Protein AF-A0AAW2TYY1-F1 (afdb_monomer_lite)

pLDDT: mean 79.95, std 11.76, range [42.38, 95.5]

Structure (mmCIF, N/CA/C/O backbone):
data_AF-A0AAW2TYY1-F1
#
_entry.id   AF-A0AAW2TYY1-F1
#
loop_
_atom_site.group_PDB
_atom_site.id
_atom_site.type_symbol
_atom_site.label_atom_id
_atom_site.label_alt_id
_atom_site.label_comp_id
_atom_site.label_asym_id
_atom_site.label_entity_id
_atom_site.label_seq_id
_atom_site.pdbx_PDB_ins_code
_atom_site.Cartn_x
_atom_site.Cartn_y
_atom_site.Cartn_z
_atom_site.occupancy
_atom_site.B_iso_or_equiv
_atom_site.auth_seq_id
_atom_site.auth_comp_id
_atom_site.auth_asym_id
_atom_site.auth_atom_id
_atom_site.pdbx_PDB_model_num
ATOM 1 N N . MET A 1 1 ? -15.694 -9.237 4.716 1.00 62.25 1 MET A N 1
ATOM 2 C CA . MET A 1 1 ? -15.342 -8.246 3.670 1.00 62.25 1 MET A CA 1
ATOM 3 C C . MET A 1 1 ? -13.996 -7.633 4.030 1.00 62.25 1 MET A C 1
ATOM 5 O O . MET A 1 1 ? -13.639 -7.730 5.195 1.00 62.25 1 MET A O 1
ATOM 9 N N . LEU A 1 2 ? -13.258 -7.047 3.079 1.00 71.56 2 LEU A N 1
ATOM 10 C CA . LEU A 1 2 ? -11.945 -6.428 3.347 1.00 71.56 2 LEU A CA 1
ATOM 11 C C . LEU A 1 2 ? -12.037 -5.263 4.352 1.00 71.56 2 LEU A C 1
ATOM 13 O O . LEU A 1 2 ? -11.217 -5.184 5.257 1.00 71.56 2 LEU A O 1
ATOM 17 N N . TRP A 1 3 ? -13.087 -4.438 4.233 1.00 74.19 3 TRP A N 1
ATOM 18 C CA . TRP A 1 3 ? -13.227 -3.159 4.956 1.00 74.19 3 TRP A CA 1
ATOM 19 C C . TRP A 1 3 ? -14.593 -2.948 5.623 1.00 74.19 3 TRP A C 1
ATOM 21 O O . TRP A 1 3 ? -14.881 -1.856 6.109 1.00 74.19 3 TRP A O 1
ATOM 31 N N . GLY A 1 4 ? -15.464 -3.966 5.594 1.00 59.50 4 GLY A N 1
ATOM 32 C CA . GLY A 1 4 ? -16.901 -3.852 5.905 1.00 59.50 4 GLY A CA 1
ATOM 33 C C . GLY A 1 4 ? -17.224 -3.416 7.338 1.00 59.50 4 GLY A C 1
ATOM 34 O O . GLY A 1 4 ? -18.383 -3.219 7.686 1.00 59.50 4 GLY A O 1
ATOM 35 N N . GLY A 1 5 ? -16.207 -3.270 8.184 1.00 65.12 5 GLY A N 1
ATOM 36 C CA . GLY A 1 5 ? -16.259 -2.642 9.487 1.00 65.12 5 GLY A CA 1
ATOM 37 C C . GLY A 1 5 ? -16.261 -1.111 9.463 1.00 65.12 5 GLY A C 1
ATOM 38 O O . GLY A 1 5 ? -17.001 -0.467 10.200 1.00 65.12 5 GLY A O 1
ATOM 39 N N . ILE A 1 6 ? -15.398 -0.551 8.630 1.00 67.62 6 ILE A N 1
ATOM 40 C CA . ILE A 1 6 ? -14.841 0.794 8.806 1.00 67.62 6 ILE A CA 1
ATOM 41 C C . ILE A 1 6 ? -15.421 1.772 7.791 1.00 67.62 6 ILE A C 1
ATOM 43 O O . ILE A 1 6 ? -15.578 2.960 8.073 1.00 67.62 6 ILE A O 1
ATOM 47 N N . VAL A 1 7 ? -15.745 1.260 6.606 1.00 70.38 7 VAL A N 1
ATOM 48 C CA . VAL A 1 7 ? -16.311 2.035 5.512 1.00 70.38 7 VAL A CA 1
ATOM 49 C C . VAL A 1 7 ? -17.547 1.289 5.020 1.00 70.38 7 VAL A C 1
ATOM 51 O O . VAL A 1 7 ? -17.445 0.235 4.395 1.00 70.38 7 VAL A O 1
ATOM 54 N N . GLU A 1 8 ? -18.725 1.798 5.371 1.00 73.25 8 GLU A N 1
ATOM 55 C CA . GLU A 1 8 ? -20.017 1.222 4.985 1.00 73.25 8 GLU A CA 1
ATOM 56 C C . GLU A 1 8 ? -20.688 2.046 3.878 1.00 73.25 8 GLU A C 1
ATOM 58 O O . GLU A 1 8 ? -20.330 3.198 3.625 1.00 73.25 8 GLU A O 1
ATOM 63 N N . GLY A 1 9 ? -21.675 1.444 3.212 1.00 77.06 9 GLY A N 1
ATOM 64 C CA . GLY A 1 9 ? -22.471 2.104 2.179 1.00 77.06 9 GLY A CA 1
ATOM 65 C C . GLY A 1 9 ? -21.695 2.408 0.894 1.00 77.06 9 GLY A C 1
ATOM 66 O O . GLY A 1 9 ? -20.735 1.722 0.539 1.00 77.06 9 GLY A O 1
ATOM 67 N N . GLU A 1 10 ? -22.140 3.439 0.177 1.00 78.38 10 GLU A N 1
ATOM 68 C CA . GLU A 1 10 ? -21.573 3.855 -1.116 1.00 78.38 10 GLU A CA 1
ATOM 69 C C . GLU A 1 10 ? -20.088 4.221 -1.019 1.00 78.38 10 GLU A C 1
ATOM 71 O O . GLU A 1 10 ? -19.308 3.931 -1.923 1.00 78.38 10 GLU A O 1
ATOM 76 N N . GLU A 1 11 ? -19.674 4.774 0.117 1.00 80.50 11 GLU A N 1
ATOM 77 C CA . GLU A 1 11 ? -18.290 5.158 0.369 1.00 80.50 11 GLU A CA 1
ATOM 78 C C . GLU A 1 11 ? -17.367 3.937 0.495 1.00 80.50 11 GLU A C 1
ATOM 80 O O . GLU A 1 11 ? -16.251 3.945 -0.021 1.00 80.50 11 GLU A O 1
ATOM 85 N N . GLY A 1 12 ? -17.839 2.852 1.121 1.00 81.31 12 GLY A N 1
ATOM 86 C CA . GLY A 1 12 ? -17.078 1.601 1.215 1.00 81.31 12 GLY A CA 1
ATOM 87 C C . GLY A 1 12 ? -16.897 0.937 -0.142 1.00 81.31 12 GLY A C 1
ATOM 88 O O . GLY A 1 12 ? -15.836 0.384 -0.436 1.00 81.31 12 GLY A O 1
ATOM 89 N N . ARG A 1 13 ? -17.918 1.049 -0.999 1.00 83.31 13 ARG A N 1
ATOM 90 C CA . ARG A 1 13 ? -17.846 0.599 -2.388 1.00 83.31 13 ARG A CA 1
ATOM 91 C C . ARG A 1 13 ? -16.848 1.432 -3.191 1.00 83.31 13 ARG A C 1
ATOM 93 O O . ARG A 1 13 ? -16.000 0.846 -3.849 1.00 83.31 13 ARG A O 1
ATOM 100 N N . ARG A 1 14 ? -16.888 2.762 -3.063 1.00 87.19 14 ARG A N 1
ATOM 101 C CA . ARG A 1 14 ? -15.959 3.683 -3.735 1.00 87.19 14 ARG A CA 1
ATOM 102 C C . ARG A 1 14 ? -14.500 3.391 -3.384 1.00 87.19 14 ARG A C 1
ATOM 104 O O . ARG A 1 14 ? -13.689 3.235 -4.287 1.00 87.19 14 ARG A O 1
ATOM 111 N N . VAL A 1 15 ? -14.188 3.242 -2.094 1.00 88.25 15 VAL A N 1
ATOM 112 C CA . VAL A 1 15 ? -12.835 2.881 -1.626 1.00 88.25 15 VAL A CA 1
ATOM 113 C C . VAL A 1 15 ? -12.412 1.505 -2.151 1.00 88.25 15 VAL A C 1
ATOM 115 O O . VAL A 1 15 ? -11.267 1.312 -2.551 1.00 88.25 15 VAL A O 1
ATOM 118 N N . GLY A 1 16 ? -13.333 0.536 -2.174 1.00 87.81 16 GLY A N 1
ATOM 119 C CA . GLY A 1 16 ? -13.067 -0.793 -2.725 1.00 87.81 16 GLY A CA 1
ATOM 120 C C . GLY A 1 16 ? -12.778 -0.780 -4.229 1.00 87.81 16 GLY A C 1
ATOM 121 O O . GLY A 1 16 ? -11.867 -1.477 -4.675 1.00 87.81 16 GLY A O 1
ATOM 122 N N . ASP A 1 17 ? -13.528 0.012 -4.995 1.00 90.38 17 ASP A N 1
ATOM 123 C CA . ASP A 1 17 ? -13.349 0.165 -6.440 1.00 90.38 17 ASP A CA 1
ATOM 124 C C . ASP A 1 17 ? -12.027 0.886 -6.761 1.00 90.38 17 ASP A C 1
ATOM 126 O O . ASP A 1 17 ? -11.276 0.416 -7.615 1.00 90.38 17 ASP A O 1
ATOM 130 N N . GLU A 1 18 ? -11.686 1.945 -6.017 1.00 91.88 18 GLU A N 1
ATOM 131 C CA . GLU A 1 18 ? -10.403 2.656 -6.137 1.00 91.88 18 GLU A CA 1
ATOM 132 C C . GLU A 1 18 ? -9.217 1.733 -5.824 1.00 91.88 18 GLU A C 1
ATOM 134 O O . GLU A 1 18 ? -8.280 1.618 -6.615 1.00 91.88 18 GLU A O 1
ATOM 139 N N . PHE A 1 19 ? -9.285 0.991 -4.714 1.00 92.06 19 PHE A N 1
ATOM 140 C CA . PHE A 1 19 ? -8.271 -0.002 -4.360 1.00 92.06 19 PHE A CA 1
ATOM 141 C C . PHE A 1 19 ? -8.096 -1.044 -5.466 1.00 92.06 19 PHE A C 1
ATOM 143 O O . PHE A 1 19 ? -6.975 -1.356 -5.871 1.00 92.06 19 PHE A O 1
ATOM 150 N N . ARG A 1 20 ? -9.209 -1.577 -5.983 1.00 92.25 20 ARG A N 1
ATOM 151 C CA . ARG A 1 20 ? -9.186 -2.576 -7.051 1.00 92.25 20 ARG A CA 1
ATOM 152 C C . ARG A 1 20 ? -8.533 -2.027 -8.317 1.00 92.25 20 ARG A C 1
ATOM 154 O O . ARG A 1 20 ? -7.756 -2.747 -8.937 1.00 92.25 20 ARG A O 1
ATOM 161 N N . GLU A 1 21 ? -8.837 -0.791 -8.698 1.00 95.19 21 GLU A N 1
ATOM 162 C CA . GLU A 1 21 ? -8.241 -0.153 -9.872 1.00 95.19 21 GLU A CA 1
ATOM 163 C C . GLU A 1 21 ? -6.718 -0.039 -9.736 1.00 95.19 21 GLU A C 1
ATOM 165 O O . GLU A 1 21 ? -5.987 -0.419 -10.652 1.00 95.19 21 GLU A O 1
ATOM 170 N N . VAL A 1 22 ? -6.229 0.427 -8.584 1.00 95.31 22 VAL A N 1
ATOM 171 C CA . VAL A 1 22 ? -4.787 0.574 -8.347 1.00 95.31 22 VAL A CA 1
ATOM 172 C C . VAL A 1 22 ? -4.086 -0.787 -8.330 1.00 95.31 22 VAL A C 1
ATOM 174 O O . VAL A 1 22 ? -3.037 -0.937 -8.954 1.00 95.31 22 VAL A O 1
ATOM 177 N N . VAL A 1 23 ? -4.675 -1.803 -7.688 1.00 93.38 23 VAL A N 1
ATOM 178 C CA . VAL A 1 23 ? -4.108 -3.164 -7.664 1.00 93.38 23 VAL A CA 1
ATOM 179 C C . VAL A 1 23 ? -4.033 -3.771 -9.063 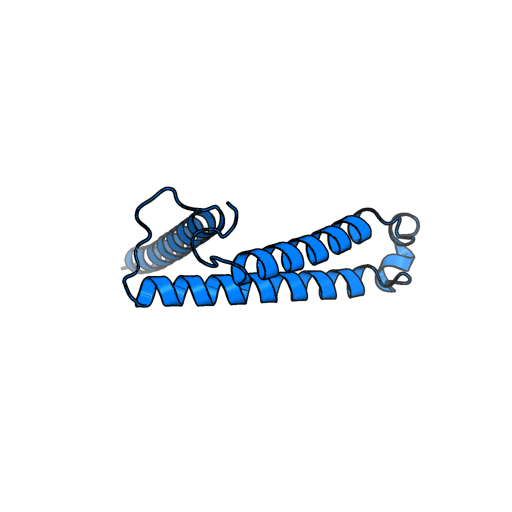1.00 93.38 23 VAL A C 1
ATOM 181 O O . VAL A 1 23 ? -3.025 -4.391 -9.387 1.00 93.38 23 VAL A O 1
ATOM 184 N N . ILE A 1 24 ? -5.054 -3.585 -9.907 1.00 95.19 24 ILE A N 1
ATOM 185 C CA . ILE A 1 24 ? -5.022 -4.073 -11.295 1.00 95.19 24 ILE A CA 1
ATOM 186 C C . ILE A 1 24 ? -3.851 -3.438 -12.051 1.00 95.19 24 ILE A C 1
ATOM 188 O O . ILE A 1 24 ? -3.050 -4.163 -12.634 1.00 95.19 24 ILE A O 1
ATOM 192 N N . LYS A 1 25 ? -3.688 -2.111 -11.966 1.00 93.50 25 LYS A N 1
ATOM 193 C CA . LYS A 1 25 ? -2.573 -1.410 -12.624 1.00 93.50 25 LYS A CA 1
ATOM 194 C C . LYS A 1 25 ? -1.208 -1.872 -12.115 1.00 93.50 25 LYS A C 1
ATOM 196 O O . LYS A 1 25 ? -0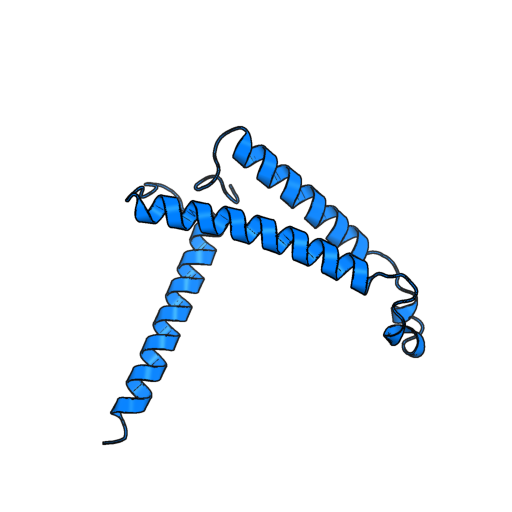.273 -1.997 -12.900 1.00 93.50 25 LYS A O 1
ATOM 201 N N . LEU A 1 26 ? -1.094 -2.157 -10.817 1.00 91.75 26 LEU A N 1
ATOM 202 C CA . LEU A 1 26 ? 0.130 -2.693 -10.226 1.00 91.75 26 LEU A CA 1
ATOM 203 C C . LEU A 1 26 ? 0.449 -4.095 -10.764 1.00 91.75 26 LEU A C 1
ATOM 205 O O . LEU A 1 26 ? 1.588 -4.365 -11.133 1.00 91.75 26 LEU A O 1
ATOM 209 N N . VAL A 1 27 ? -0.548 -4.982 -10.832 1.00 92.19 27 VAL A N 1
ATOM 210 C CA . VAL A 1 27 ? -0.384 -6.343 -11.368 1.00 92.19 27 VAL A CA 1
ATOM 211 C C . VAL A 1 27 ? -0.006 -6.308 -12.847 1.00 92.19 27 VAL A C 1
ATOM 213 O O . VAL A 1 27 ? 0.900 -7.037 -13.250 1.00 92.19 27 VAL A O 1
ATOM 216 N N . ASP A 1 28 ? -0.633 -5.434 -13.636 1.00 90.81 28 ASP A N 1
ATOM 217 C CA . ASP A 1 28 ? -0.283 -5.238 -15.046 1.00 90.81 28 ASP A CA 1
ATOM 218 C C . ASP A 1 28 ? 1.171 -4.779 -15.201 1.00 90.81 28 ASP A C 1
ATOM 220 O O . ASP A 1 28 ? 1.888 -5.253 -16.082 1.00 90.81 28 ASP A O 1
ATOM 224 N N . LEU A 1 29 ? 1.633 -3.892 -14.315 1.00 88.50 29 LEU A N 1
ATOM 225 C CA . LEU A 1 29 ? 3.002 -3.393 -14.321 1.00 88.50 29 LEU A CA 1
ATOM 226 C C . LEU A 1 29 ? 4.022 -4.469 -13.916 1.00 88.50 29 LEU A C 1
ATOM 228 O O . LEU A 1 29 ? 5.073 -4.568 -14.543 1.00 88.50 29 LEU A O 1
ATOM 232 N N . ILE A 1 30 ? 3.696 -5.305 -12.924 1.00 85.56 30 ILE A N 1
ATOM 233 C CA . ILE A 1 30 ? 4.518 -6.456 -12.509 1.00 85.56 30 ILE A CA 1
ATOM 234 C C . ILE A 1 30 ? 4.607 -7.500 -13.631 1.00 85.56 30 ILE A C 1
ATOM 236 O O . ILE A 1 30 ? 5.654 -8.110 -13.829 1.00 85.56 30 ILE A O 1
ATOM 240 N N . GLY A 1 31 ? 3.511 -7.725 -14.360 1.00 84.62 31 GLY A N 1
ATOM 241 C CA . GLY A 1 31 ? 3.452 -8.689 -15.460 1.00 84.62 31 GLY A CA 1
ATOM 242 C C . GLY A 1 31 ? 4.048 -8.185 -16.778 1.00 84.62 31 GLY A C 1
ATOM 243 O O . GLY A 1 31 ? 4.186 -8.965 -17.724 1.00 84.62 31 GLY A O 1
ATOM 244 N N . LYS A 1 32 ? 4.385 -6.894 -16.872 1.00 84.38 32 LYS A N 1
ATOM 245 C CA . LYS A 1 32 ? 4.913 -6.278 -18.089 1.00 84.38 32 LYS A CA 1
ATOM 246 C C . LYS A 1 32 ? 6.374 -6.700 -18.307 1.00 84.38 32 LYS A C 1
ATOM 248 O O . LYS A 1 32 ? 7.197 -6.499 -17.418 1.00 84.38 32 LYS A O 1
ATOM 253 N N . PRO A 1 33 ? 6.741 -7.220 -19.492 1.00 76.94 33 PRO A N 1
ATOM 254 C CA . PRO A 1 33 ? 8.129 -7.571 -19.781 1.00 76.94 33 PRO A CA 1
ATOM 255 C C . PRO A 1 33 ? 9.019 -6.319 -19.784 1.00 76.94 33 PRO A C 1
ATOM 257 O O . PRO A 1 33 ? 8.860 -5.436 -20.636 1.00 76.94 33 PRO A O 1
ATOM 260 N N . ASN A 1 34 ? 9.978 -6.246 -18.857 1.00 77.94 34 ASN A N 1
ATOM 261 C CA . ASN A 1 34 ? 10.890 -5.116 -18.737 1.00 77.94 34 ASN A CA 1
ATOM 262 C C . ASN A 1 34 ? 12.205 -5.399 -19.482 1.00 77.94 34 ASN A C 1
ATOM 264 O O . ASN A 1 34 ? 12.835 -6.437 -19.315 1.00 77.94 34 ASN A O 1
ATOM 268 N N . ILE A 1 35 ? 12.660 -4.453 -20.307 1.00 75.88 35 ILE A N 1
ATOM 269 C CA . ILE A 1 35 ? 13.945 -4.528 -21.027 1.00 75.88 35 ILE A CA 1
ATOM 270 C C . ILE A 1 35 ? 15.107 -4.708 -20.040 1.00 75.88 35 ILE A C 1
ATOM 272 O O . ILE A 1 35 ? 16.079 -5.389 -20.362 1.00 75.88 35 ILE A O 1
ATOM 276 N N . ALA A 1 36 ? 14.989 -4.139 -18.837 1.00 74.75 36 ALA A N 1
ATOM 277 C CA . ALA A 1 36 ? 15.961 -4.311 -17.765 1.00 74.75 36 ALA A CA 1
ATOM 278 C C . ALA A 1 36 ? 16.113 -5.774 -17.306 1.00 74.75 36 ALA A C 1
ATOM 280 O O . ALA A 1 36 ? 17.208 -6.151 -16.893 1.00 74.75 36 ALA A O 1
ATOM 281 N N . ASP A 1 37 ? 15.071 -6.604 -17.441 1.00 78.38 37 ASP A N 1
ATOM 282 C CA . ASP A 1 37 ? 15.113 -8.026 -17.068 1.00 78.38 37 ASP A CA 1
ATOM 283 C C . ASP A 1 37 ? 15.983 -8.842 -18.038 1.00 78.38 37 ASP A C 1
ATOM 285 O O . ASP A 1 37 ? 16.577 -9.850 -17.660 1.00 78.38 37 ASP A O 1
ATOM 289 N N . PHE A 1 38 ? 16.096 -8.387 -19.291 1.00 80.25 38 PHE A N 1
ATOM 290 C CA . PHE A 1 38 ? 16.911 -9.023 -20.333 1.00 80.25 38 PHE A CA 1
ATOM 291 C C . PHE A 1 38 ? 18.304 -8.397 -20.463 1.00 80.25 38 PHE A C 1
ATOM 293 O O . PHE A 1 38 ? 19.261 -9.078 -20.831 1.00 80.25 38 PHE A O 1
ATOM 300 N N . PHE A 1 39 ? 18.431 -7.104 -20.154 1.00 82.19 39 PHE A N 1
ATOM 301 C CA . PHE A 1 39 ? 19.676 -6.345 -20.250 1.00 82.19 39 PHE A CA 1
ATOM 302 C C . PHE A 1 39 ? 19.944 -5.591 -18.937 1.00 82.19 39 PHE A C 1
ATOM 304 O O . PHE A 1 39 ? 19.668 -4.390 -18.853 1.00 82.19 39 PHE A O 1
ATOM 311 N N . PRO A 1 40 ? 20.542 -6.250 -17.923 1.00 77.00 40 PRO A N 1
ATOM 312 C CA . PRO A 1 40 ? 20.708 -5.692 -16.574 1.00 77.00 40 PRO A CA 1
ATOM 313 C C . PRO A 1 40 ? 21.463 -4.358 -16.516 1.00 77.00 40 PRO A C 1
ATOM 315 O O . PRO A 1 40 ? 21.232 -3.545 -15.627 1.00 77.00 40 PRO A O 1
ATOM 318 N N . ILE A 1 41 ? 22.341 -4.090 -17.488 1.00 82.06 41 ILE A N 1
ATOM 319 C CA . ILE A 1 41 ? 23.085 -2.823 -17.596 1.00 82.06 41 ILE A CA 1
ATOM 320 C C . ILE A 1 41 ? 22.130 -1.627 -17.779 1.00 82.06 41 ILE A C 1
ATOM 322 O O . ILE A 1 41 ? 22.420 -0.523 -17.326 1.00 82.06 41 ILE A O 1
ATOM 326 N N . LEU A 1 42 ? 20.966 -1.844 -18.401 1.00 76.31 42 LEU A N 1
ATOM 327 C CA . LEU A 1 42 ? 19.954 -0.813 -18.637 1.00 76.31 42 LEU A CA 1
ATOM 328 C C . LEU A 1 42 ? 19.010 -0.608 -17.439 1.00 76.31 42 LEU A C 1
ATOM 330 O O . LEU A 1 42 ? 18.206 0.324 -17.461 1.00 76.31 42 LEU A O 1
ATOM 334 N N . ALA A 1 43 ? 19.119 -1.426 -16.384 1.00 73.75 43 ALA A N 1
ATOM 335 C CA . ALA A 1 43 ? 18.231 -1.377 -15.223 1.00 73.75 43 ALA A CA 1
ATOM 336 C C . ALA A 1 43 ? 18.327 -0.066 -14.431 1.00 73.75 43 ALA A C 1
ATOM 338 O O . ALA A 1 43 ? 17.328 0.368 -13.862 1.00 73.75 43 ALA A O 1
ATOM 339 N N . TRP A 1 44 ? 19.491 0.603 -14.422 1.00 73.62 44 TRP A N 1
ATOM 340 C CA . TRP A 1 44 ? 19.621 1.896 -13.733 1.00 73.62 44 TRP A CA 1
ATOM 341 C C . TRP A 1 44 ? 18.675 2.927 -14.336 1.00 73.62 44 TRP A C 1
ATOM 343 O O . TRP A 1 44 ? 18.122 3.751 -13.610 1.00 73.62 44 TRP A O 1
ATOM 353 N N . PHE A 1 45 ? 18.546 2.934 -15.667 1.00 76.50 45 PHE A N 1
ATOM 354 C CA . PHE A 1 45 ? 17.955 4.051 -16.406 1.00 76.50 45 PHE A CA 1
ATOM 355 C C . PHE A 1 45 ? 16.431 4.073 -16.341 1.00 76.50 45 PHE A C 1
ATOM 357 O O . PHE A 1 45 ? 15.851 5.082 -16.728 1.00 76.50 45 PHE A O 1
ATOM 364 N N . ASP A 1 46 ? 15.798 2.988 -15.874 1.00 78.81 46 ASP A N 1
ATOM 365 C CA . ASP A 1 46 ? 14.343 2.810 -15.890 1.00 78.81 46 ASP A CA 1
ATOM 366 C C . ASP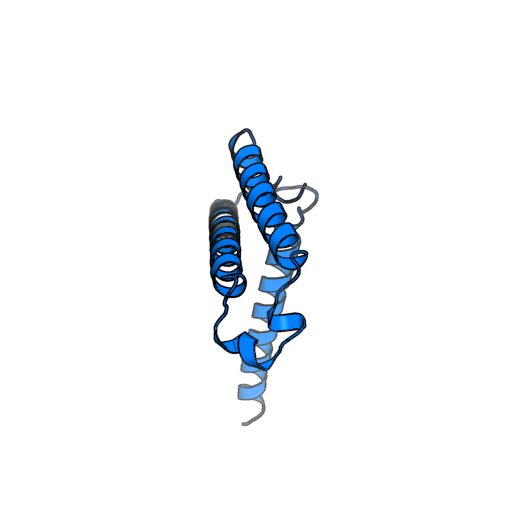 A 1 46 ? 13.741 3.236 -17.241 1.00 78.81 46 ASP A C 1
ATOM 368 O O . ASP A 1 46 ? 12.827 4.050 -17.319 1.00 78.81 46 ASP A O 1
ATOM 372 N N . ILE A 1 47 ? 14.306 2.724 -18.342 1.00 78.94 47 ILE A N 1
ATOM 373 C CA . ILE A 1 47 ? 13.989 3.183 -19.710 1.00 78.94 47 ILE A CA 1
ATOM 374 C C . ILE A 1 47 ? 12.493 3.043 -20.026 1.00 78.94 47 ILE A C 1
ATOM 376 O O . ILE A 1 47 ? 11.939 3.828 -20.791 1.00 78.94 47 ILE A O 1
ATOM 380 N N . GLN A 1 48 ? 11.830 2.049 -19.430 1.00 82.06 48 GLN A N 1
ATOM 381 C CA . GLN A 1 48 ? 10.393 1.831 -19.586 1.00 82.06 48 GLN A CA 1
ATOM 382 C C . GLN A 1 48 ? 9.530 2.586 -18.565 1.00 82.06 48 GLN A C 1
ATOM 384 O O . GLN A 1 48 ? 8.307 2.477 -18.630 1.00 82.06 48 GLN A O 1
ATOM 389 N N . GLY A 1 49 ? 10.143 3.307 -17.623 1.00 85.69 49 GLY A N 1
ATOM 390 C CA . GLY A 1 49 ? 9.453 4.021 -16.550 1.00 85.69 49 GLY A CA 1
ATOM 391 C C . GLY A 1 49 ? 8.739 3.110 -15.550 1.00 85.69 49 GLY A C 1
ATOM 392 O O . GLY A 1 49 ? 7.890 3.588 -14.801 1.00 85.69 49 GLY A O 1
ATOM 393 N N . VAL A 1 50 ? 9.042 1.808 -15.546 1.00 85.69 50 VAL A N 1
ATOM 394 C CA . VAL A 1 50 ? 8.338 0.801 -14.743 1.00 85.69 50 VAL A CA 1
ATOM 395 C C . VAL A 1 50 ? 8.512 1.095 -13.262 1.00 85.69 50 VAL A C 1
ATOM 397 O O . VAL A 1 50 ? 7.535 1.083 -12.520 1.00 85.69 50 VAL A O 1
ATOM 400 N N . LYS A 1 51 ? 9.728 1.422 -12.817 1.00 84.56 51 LYS A N 1
ATOM 401 C CA . LYS A 1 51 ? 9.959 1.743 -11.405 1.00 84.56 51 LYS A CA 1
ATOM 402 C C . LYS A 1 51 ? 9.191 3.003 -11.003 1.00 84.56 51 LYS A C 1
ATOM 404 O O . LYS A 1 51 ? 8.519 3.006 -9.975 1.00 84.56 51 LYS A O 1
ATOM 409 N N . LYS A 1 52 ? 9.250 4.049 -11.828 1.00 89.19 52 LYS A N 1
ATOM 410 C CA . LYS A 1 52 ? 8.544 5.309 -11.566 1.00 89.19 52 LYS A CA 1
ATOM 411 C C . LYS A 1 52 ? 7.021 5.134 -11.508 1.00 89.19 52 LYS A C 1
ATOM 413 O O . LYS A 1 52 ? 6.373 5.711 -10.638 1.00 89.19 52 LYS A O 1
ATOM 418 N N . GLU A 1 53 ? 6.438 4.360 -12.422 1.00 91.12 53 GLU A N 1
ATOM 419 C CA . GLU A 1 53 ? 5.000 4.059 -12.403 1.00 91.12 53 GLU A CA 1
ATOM 420 C C . GLU A 1 53 ? 4.612 3.229 -11.172 1.00 91.12 53 GLU A C 1
ATOM 422 O O . GLU A 1 53 ? 3.607 3.523 -10.524 1.00 91.12 53 GLU A O 1
ATOM 427 N N . MET A 1 54 ? 5.445 2.251 -10.800 1.00 90.31 54 MET A N 1
ATOM 428 C CA . MET A 1 54 ? 5.239 1.407 -9.621 1.00 90.31 54 MET A CA 1
ATOM 429 C C . MET A 1 54 ? 5.184 2.253 -8.349 1.00 90.31 54 MET A C 1
ATOM 431 O O . MET A 1 54 ? 4.264 2.101 -7.550 1.00 90.31 54 MET A O 1
ATOM 435 N N . GLU A 1 55 ? 6.130 3.182 -8.182 1.00 92.25 55 GLU A N 1
ATOM 436 C CA . GLU A 1 55 ? 6.156 4.119 -7.053 1.00 92.25 55 GLU A CA 1
ATOM 437 C C . GLU A 1 55 ? 4.872 4.957 -6.978 1.00 92.25 55 GLU A C 1
ATOM 439 O O . GLU A 1 55 ? 4.331 5.155 -5.890 1.00 92.25 55 GLU A O 1
ATOM 444 N N . GLY A 1 56 ? 4.338 5.396 -8.122 1.00 94.62 56 GLY A N 1
ATOM 445 C CA . GLY A 1 56 ? 3.065 6.113 -8.182 1.00 94.62 56 GLY A CA 1
ATOM 446 C C . GLY A 1 56 ? 1.885 5.275 -7.681 1.00 94.62 56 GLY A C 1
ATOM 447 O O . GLY A 1 56 ? 1.102 5.747 -6.857 1.00 94.62 56 GLY A O 1
ATOM 448 N N . TYR A 1 57 ? 1.773 4.019 -8.123 1.00 94.19 57 TYR A N 1
ATOM 449 C CA . TYR A 1 57 ? 0.698 3.128 -7.674 1.00 94.19 57 TYR A CA 1
ATOM 450 C C . TYR A 1 57 ? 0.838 2.724 -6.205 1.00 94.19 57 TYR A C 1
ATOM 452 O O . TYR A 1 57 ? -0.166 2.676 -5.496 1.00 94.19 57 TYR A O 1
ATOM 460 N N . VAL A 1 58 ? 2.061 2.496 -5.721 1.00 92.38 58 VAL A N 1
ATOM 461 C CA . VAL A 1 58 ? 2.319 2.240 -4.296 1.00 92.38 58 VAL A CA 1
ATOM 462 C C . VAL A 1 58 ? 1.890 3.440 -3.450 1.00 92.38 58 VAL A C 1
ATOM 464 O O . VAL A 1 58 ? 1.147 3.260 -2.492 1.00 92.38 58 VAL A O 1
ATOM 467 N N . GLN A 1 59 ? 2.231 4.668 -3.854 1.00 95.50 59 GLN A N 1
ATOM 468 C CA . GLN A 1 59 ? 1.766 5.876 -3.159 1.00 95.50 59 GLN A CA 1
ATOM 469 C C . GLN A 1 59 ? 0.237 6.014 -3.164 1.00 95.50 59 GLN A C 1
ATOM 471 O O . GLN A 1 59 ? -0.344 6.469 -2.179 1.00 95.50 59 GLN A O 1
ATOM 476 N N . SER A 1 60 ? -0.434 5.643 -4.258 1.00 94.62 60 SER A N 1
ATOM 477 C CA . SER A 1 60 ? -1.899 5.606 -4.302 1.00 94.62 60 SER A CA 1
ATOM 478 C C . SER A 1 60 ? -2.473 4.582 -3.319 1.00 94.62 60 SER A C 1
ATOM 480 O O . SER A 1 60 ? -3.418 4.910 -2.606 1.00 94.62 60 SER A O 1
ATOM 482 N N . LEU A 1 61 ? -1.896 3.377 -3.232 1.00 93.00 61 LEU A N 1
ATOM 483 C CA . LEU A 1 61 ? -2.305 2.377 -2.239 1.00 93.00 61 LEU A CA 1
ATOM 484 C C . LEU A 1 61 ? -2.090 2.879 -0.810 1.00 93.00 61 LEU A C 1
ATOM 486 O O . LEU A 1 61 ? -3.000 2.754 0.008 1.00 93.00 61 LEU A O 1
ATOM 490 N N . ASP A 1 62 ? -0.935 3.481 -0.522 1.00 92.62 62 ASP A N 1
ATOM 491 C CA . ASP A 1 62 ? -0.613 4.013 0.806 1.00 92.62 62 ASP A CA 1
ATOM 492 C C . ASP A 1 62 ? -1.650 5.041 1.267 1.00 92.62 62 ASP A C 1
ATOM 494 O O . ASP A 1 62 ? -2.136 4.960 2.394 1.00 92.62 62 ASP A O 1
ATOM 498 N N . ARG A 1 63 ? -2.071 5.952 0.379 1.00 94.94 63 ARG A N 1
ATOM 499 C CA . ARG A 1 63 ? -3.125 6.935 0.684 1.00 94.94 63 ARG A CA 1
ATOM 500 C C . ARG A 1 63 ? -4.457 6.272 1.021 1.00 94.94 63 ARG A C 1
ATOM 502 O O . ARG A 1 63 ? -5.114 6.677 1.977 1.00 94.94 63 ARG A O 1
ATOM 509 N N . ILE A 1 64 ? -4.845 5.240 0.270 1.00 92.00 64 ILE A N 1
ATOM 510 C CA . ILE A 1 64 ? -6.079 4.488 0.538 1.00 92.00 64 ILE A CA 1
ATOM 511 C C . ILE A 1 64 ? -6.000 3.828 1.920 1.00 92.00 64 ILE A C 1
ATOM 513 O O . ILE A 1 64 ? -6.939 3.934 2.711 1.00 92.00 64 ILE A O 1
ATOM 517 N N . PHE A 1 65 ? -4.884 3.166 2.241 1.00 89.62 65 PHE A N 1
ATOM 518 C CA . PHE A 1 65 ? -4.698 2.548 3.554 1.00 89.62 65 PHE A CA 1
ATOM 519 C C . PHE A 1 65 ? -4.716 3.583 4.679 1.00 89.62 65 PHE A C 1
ATOM 521 O O . PHE A 1 65 ? -5.391 3.364 5.686 1.00 89.62 65 PHE A O 1
ATOM 528 N N . GLU A 1 66 ? -4.024 4.710 4.516 1.00 91.38 66 GLU A N 1
ATOM 529 C CA . GLU A 1 66 ? -3.988 5.783 5.507 1.00 91.38 66 GLU A CA 1
ATOM 530 C C . GLU A 1 66 ? -5.393 6.320 5.805 1.00 91.38 66 GLU A C 1
ATOM 532 O O . GLU A 1 66 ? -5.798 6.374 6.971 1.00 91.38 66 GLU A O 1
ATOM 537 N N . ASP A 1 67 ? -6.187 6.593 4.769 1.00 89.75 67 ASP A N 1
ATOM 538 C CA . ASP A 1 67 ? -7.572 7.045 4.907 1.00 89.75 67 ASP A CA 1
ATOM 539 C C . ASP A 1 67 ? -8.433 6.051 5.695 1.00 89.75 67 ASP A C 1
ATOM 541 O O . ASP A 1 67 ? -9.192 6.437 6.596 1.00 89.75 67 ASP A O 1
ATOM 545 N N . VAL A 1 68 ? -8.325 4.755 5.391 1.00 87.69 68 VAL A N 1
ATOM 546 C CA . VAL A 1 68 ? -9.103 3.723 6.087 1.00 87.69 68 VAL A CA 1
ATOM 547 C C . VAL A 1 68 ? -8.627 3.560 7.537 1.00 87.69 68 VAL A C 1
ATOM 549 O O . VAL A 1 68 ? -9.455 3.458 8.447 1.00 87.69 68 VAL A O 1
ATOM 552 N N . ILE A 1 69 ? -7.319 3.601 7.793 1.00 87.88 69 ILE A N 1
ATOM 553 C CA . ILE A 1 69 ? -6.746 3.495 9.144 1.00 87.88 69 ILE A CA 1
ATOM 554 C C . ILE A 1 69 ? -7.154 4.692 10.011 1.00 87.88 69 ILE A C 1
ATOM 556 O O . ILE A 1 69 ? -7.533 4.515 11.173 1.00 87.88 69 ILE A O 1
ATOM 560 N N . VAL A 1 70 ? -7.129 5.911 9.467 1.00 89.25 70 VAL A N 1
ATOM 561 C CA . VAL A 1 70 ? -7.586 7.118 10.171 1.00 89.25 70 VAL A CA 1
ATOM 562 C C . VAL A 1 70 ? -9.061 6.990 10.556 1.00 89.25 70 VAL A C 1
ATOM 564 O O . VAL A 1 70 ? -9.433 7.281 11.699 1.00 89.25 70 VAL A O 1
ATOM 567 N N . ARG A 1 71 ? -9.910 6.500 9.644 1.00 84.94 71 ARG A N 1
ATOM 568 C CA . ARG A 1 71 ? -11.333 6.248 9.927 1.00 84.94 71 ARG A CA 1
ATOM 569 C C . ARG A 1 71 ? -11.516 5.199 11.017 1.00 84.94 71 ARG A C 1
ATOM 571 O O . ARG A 1 71 ? -12.302 5.424 11.937 1.00 84.94 71 ARG A O 1
ATOM 578 N N . TYR A 1 72 ? -10.762 4.105 10.960 1.00 82.44 72 TYR A N 1
ATOM 579 C CA . TYR A 1 72 ? -10.785 3.065 11.986 1.00 82.44 72 TYR A CA 1
ATOM 580 C C . TYR A 1 72 ? -10.438 3.620 13.371 1.00 82.44 72 TYR A C 1
ATOM 582 O O . TYR A 1 72 ? -11.216 3.470 14.313 1.00 82.44 72 TYR A O 1
ATOM 590 N N . ARG A 1 73 ? -9.326 4.357 13.484 1.00 84.19 73 ARG A N 1
ATOM 591 C CA . ARG A 1 73 ? -8.904 5.005 14.737 1.00 84.19 73 ARG A CA 1
ATOM 592 C C . ARG A 1 73 ? -9.964 5.964 15.277 1.00 84.19 73 ARG A C 1
ATOM 594 O O . ARG A 1 73 ? -10.213 5.999 16.479 1.00 84.19 73 ARG A O 1
ATOM 601 N N . LYS A 1 74 ? -10.630 6.715 14.394 1.00 85.19 74 LYS A N 1
ATOM 602 C CA . LYS A 1 74 ? -11.735 7.615 14.757 1.00 85.19 74 LYS A CA 1
ATOM 603 C C . LYS A 1 74 ? -12.983 6.866 15.233 1.00 85.19 74 LYS A C 1
ATOM 605 O O . LYS A 1 74 ? -13.710 7.372 16.083 1.00 85.19 74 LYS A O 1
ATOM 610 N N . MET A 1 75 ? -13.256 5.683 14.689 1.00 81.62 75 MET A N 1
ATOM 611 C CA . MET A 1 75 ? -14.319 4.803 15.181 1.00 81.62 75 MET A CA 1
ATOM 612 C C . MET A 1 75 ? -14.003 4.297 16.592 1.00 81.62 75 MET A C 1
ATOM 614 O O . MET A 1 75 ? -14.848 4.408 17.481 1.00 81.62 75 MET A O 1
ATOM 618 N N . LEU A 1 76 ? -12.772 3.821 16.810 1.00 79.75 76 LEU A N 1
ATOM 619 C CA . LEU A 1 76 ? -12.312 3.348 18.116 1.00 79.75 76 LEU A CA 1
ATOM 620 C C . LEU A 1 76 ? -12.367 4.445 19.185 1.00 79.75 76 LEU A C 1
ATOM 622 O O . LEU A 1 76 ? -12.876 4.204 20.277 1.00 79.75 76 LEU A O 1
ATOM 626 N N . SER A 1 77 ? -11.909 5.664 18.873 1.00 81.81 77 SER A N 1
ATOM 627 C CA . SER A 1 77 ? -11.918 6.782 19.830 1.00 81.81 77 SER A CA 1
ATOM 628 C C . SER A 1 77 ? -13.324 7.228 20.239 1.00 81.81 77 SER A C 1
ATOM 630 O O . SER A 1 77 ? -13.507 7.786 21.317 1.00 81.81 77 SER A O 1
ATOM 632 N N . ARG A 1 78 ? -14.336 6.941 19.414 1.00 82.19 78 ARG A N 1
ATOM 633 C CA . ARG A 1 78 ? -15.756 7.171 19.723 1.00 82.19 78 ARG A CA 1
ATOM 634 C C . ARG A 1 78 ? -16.386 6.046 20.547 1.00 82.19 78 ARG A C 1
ATOM 636 O O . ARG A 1 78 ? -17.588 6.081 20.786 1.00 82.19 78 ARG A O 1
ATOM 643 N N . GLY A 1 79 ? -15.608 5.038 20.946 1.00 72.69 79 GLY A N 1
ATOM 644 C CA . GLY A 1 79 ? -16.104 3.872 21.676 1.00 72.69 79 GLY A CA 1
ATOM 645 C C . GLY A 1 79 ? -16.984 2.949 20.831 1.00 72.69 79 GLY A C 1
ATOM 646 O O . GLY A 1 79 ? -17.643 2.070 21.382 1.00 72.69 79 GLY A O 1
ATOM 647 N N . ILE A 1 80 ? -16.999 3.123 19.503 1.00 69.81 80 ILE A N 1
ATOM 648 C CA . ILE A 1 80 ? -17.756 2.261 18.595 1.00 69.81 80 ILE A CA 1
ATOM 649 C C . ILE A 1 80 ? -16.980 0.952 18.464 1.00 69.81 80 ILE A C 1
ATOM 651 O O . ILE A 1 80 ? -16.109 0.802 17.607 1.00 69.81 80 ILE A O 1
ATOM 655 N N . LYS A 1 81 ? -17.285 -0.008 19.337 1.00 65.56 81 LYS A N 1
ATOM 656 C CA . LYS A 1 81 ? -16.854 -1.392 19.160 1.00 65.56 81 LYS A CA 1
ATOM 657 C C . LYS A 1 81 ? -17.802 -2.059 18.179 1.00 65.56 81 LYS A C 1
ATOM 659 O O . LYS A 1 81 ? -18.999 -2.146 18.436 1.00 65.56 81 LYS A O 1
ATOM 664 N N . LYS A 1 82 ? -17.270 -2.550 17.059 1.00 64.00 82 LYS A N 1
ATOM 665 C CA . LYS A 1 82 ? -18.035 -3.469 16.220 1.00 64.00 82 LYS A CA 1
ATOM 666 C C . LYS A 1 82 ? -18.122 -4.816 16.923 1.00 64.00 82 LYS A C 1
ATOM 668 O O . LYS A 1 82 ? -17.158 -5.575 16.951 1.00 64.00 82 LYS A O 1
ATOM 673 N N . GLU A 1 83 ? -19.282 -5.093 17.506 1.00 59.69 83 GLU A N 1
ATOM 674 C CA . GLU A 1 83 ? -19.646 -6.436 17.940 1.00 59.69 83 GLU A CA 1
ATOM 675 C C . GLU A 1 83 ? -19.877 -7.296 16.689 1.00 59.69 83 GLU A C 1
ATOM 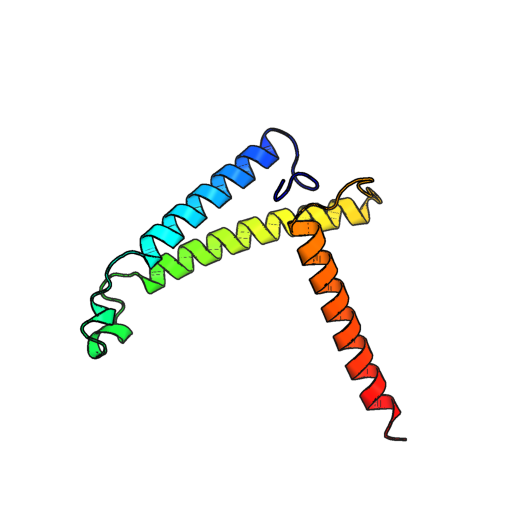677 O O . GLU A 1 83 ? -20.759 -7.017 15.878 1.00 59.69 83 GLU A O 1
ATOM 682 N N . GLY A 1 84 ? -19.023 -8.300 16.469 1.00 69.31 84 GLY A N 1
ATOM 683 C CA . GLY A 1 84 ? -19.108 -9.178 15.301 1.00 69.31 84 GLY A CA 1
ATOM 684 C C . GLY A 1 84 ? -17.765 -9.750 14.851 1.00 69.31 84 GLY A C 1
ATOM 685 O O . GLY A 1 84 ? -16.735 -9.593 15.505 1.00 69.31 84 GLY A O 1
ATOM 686 N N . LYS A 1 85 ? -17.775 -10.446 13.708 1.00 77.88 85 LYS A N 1
ATOM 687 C CA . LYS A 1 85 ? -16.561 -10.998 13.093 1.00 77.88 85 LYS A CA 1
ATOM 688 C C . LYS A 1 85 ? -15.661 -9.855 12.612 1.00 77.88 85 LYS A C 1
ATOM 690 O O . LYS A 1 85 ? -16.090 -9.055 11.781 1.00 77.88 85 LYS A O 1
ATOM 695 N N . LYS A 1 86 ? -14.415 -9.834 13.090 1.00 79.31 86 LYS A N 1
ATOM 696 C CA . LYS A 1 86 ? -13.390 -8.878 12.649 1.00 79.31 86 LYS A CA 1
ATOM 697 C C . LYS A 1 86 ? -13.178 -8.986 11.141 1.00 79.31 86 LYS A C 1
ATOM 699 O O . LYS A 1 86 ? -13.157 -10.090 10.584 1.00 79.31 86 LYS A O 1
ATOM 704 N N . ASP A 1 87 ? -13.059 -7.839 10.483 1.00 82.88 87 ASP A N 1
ATOM 705 C CA . ASP A 1 87 ? -12.670 -7.794 9.077 1.00 82.88 87 ASP A CA 1
ATOM 706 C C . ASP A 1 87 ? -11.148 -7.925 8.913 1.00 82.88 87 ASP A C 1
ATOM 708 O O . ASP A 1 87 ? -10.398 -7.963 9.888 1.00 82.88 87 ASP A O 1
ATOM 712 N N . PHE A 1 88 ? -10.701 -8.081 7.667 1.00 84.25 88 PHE A N 1
ATOM 713 C CA . PHE A 1 88 ? -9.294 -8.343 7.371 1.00 84.25 88 PHE A CA 1
ATOM 714 C C . PHE A 1 88 ? -8.379 -7.218 7.870 1.00 84.25 88 PHE A C 1
ATOM 716 O O . PHE A 1 88 ? -7.373 -7.504 8.515 1.00 84.25 88 PHE A O 1
ATOM 723 N N . LEU A 1 89 ? -8.750 -5.953 7.638 1.00 83.56 89 LEU A N 1
ATOM 724 C CA . LEU A 1 89 ? -7.958 -4.819 8.108 1.00 83.56 89 LEU A CA 1
ATOM 725 C C . LEU A 1 89 ? -7.906 -4.758 9.638 1.00 83.56 89 LEU A C 1
ATOM 727 O O . LEU A 1 89 ? -6.839 -4.516 10.191 1.00 83.56 89 LEU A O 1
ATOM 731 N N . GLN A 1 90 ? -9.023 -5.000 10.326 1.00 82.38 90 GLN A N 1
ATOM 732 C CA . GLN A 1 90 ? -9.048 -5.036 11.790 1.00 82.38 90 GLN A CA 1
ATOM 733 C C . GLN A 1 90 ? -8.069 -6.073 12.341 1.00 82.38 90 GLN A C 1
ATOM 735 O O . GLN A 1 90 ? -7.324 -5.773 13.267 1.00 82.38 90 GLN A O 1
ATOM 740 N N . VAL A 1 91 ? -8.021 -7.266 11.740 1.00 87.62 91 VAL A N 1
ATOM 741 C CA . VAL A 1 91 ? -7.059 -8.303 12.138 1.00 87.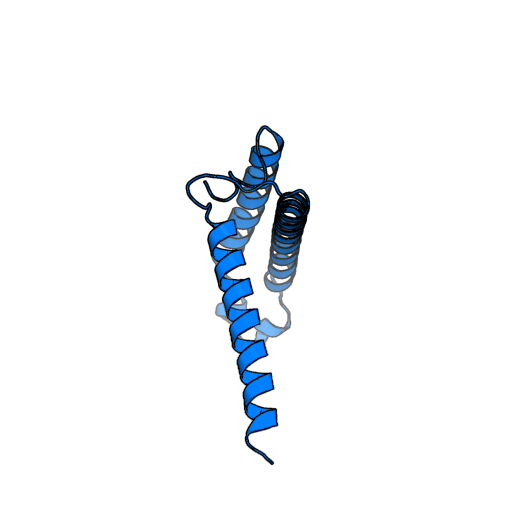62 91 VAL A CA 1
ATOM 742 C C . VAL A 1 91 ? -5.620 -7.830 11.922 1.00 87.62 91 VAL A C 1
ATOM 744 O O . VAL A 1 91 ? -4.800 -7.977 12.823 1.00 87.62 91 VAL A O 1
ATOM 747 N N . LEU A 1 92 ? -5.307 -7.235 10.766 1.00 87.75 92 LEU A N 1
ATOM 748 C CA . LEU A 1 92 ? -3.960 -6.722 10.491 1.00 87.75 92 LEU A CA 1
ATOM 749 C C . LEU A 1 92 ? -3.540 -5.619 11.472 1.00 87.75 92 LEU A C 1
ATOM 751 O O . LEU A 1 92 ? -2.405 -5.615 11.940 1.00 87.75 92 LEU A O 1
ATOM 755 N N . LEU A 1 93 ? -4.447 -4.699 11.804 1.00 84.12 93 LEU A N 1
ATOM 756 C CA . LEU A 1 93 ? -4.153 -3.601 12.723 1.00 84.12 93 LEU A CA 1
ATOM 757 C C . LEU A 1 93 ? -3.944 -4.087 14.155 1.00 84.12 93 LEU A C 1
ATOM 759 O O . LEU A 1 93 ? -3.018 -3.624 14.812 1.00 84.12 93 LEU A O 1
ATOM 763 N N . GLU A 1 94 ? -4.740 -5.047 14.619 1.00 83.56 94 GLU A N 1
ATOM 764 C CA . GLU A 1 94 ? -4.545 -5.657 15.936 1.00 83.56 94 GLU A CA 1
ATOM 765 C C . GLU A 1 94 ? -3.236 -6.443 16.032 1.00 83.56 94 GLU A C 1
ATOM 767 O O . GLU A 1 94 ? -2.564 -6.389 17.059 1.00 83.56 94 GLU A O 1
ATOM 772 N N . LEU A 1 95 ? -2.857 -7.163 14.969 1.00 87.25 95 LEU A N 1
ATOM 773 C CA . LEU A 1 95 ? -1.561 -7.841 14.910 1.00 87.25 95 LEU A CA 1
ATOM 774 C C . LEU A 1 95 ? -0.415 -6.835 15.019 1.00 87.25 95 LEU A C 1
ATOM 776 O O . LEU A 1 95 ? 0.511 -7.052 15.795 1.00 87.25 95 LEU A O 1
ATOM 780 N N . LYS A 1 96 ? -0.525 -5.713 14.304 1.00 85.19 96 LYS A N 1
ATOM 781 C CA . LYS A 1 96 ? 0.467 -4.640 14.334 1.00 85.19 96 LYS A CA 1
ATOM 782 C C . LYS A 1 96 ? 0.556 -3.987 15.717 1.00 85.19 96 LYS A C 1
ATOM 784 O O . LYS A 1 96 ? 1.646 -3.790 16.233 1.00 85.19 96 LYS A O 1
ATOM 789 N N . GLU A 1 97 ? -0.576 -3.672 16.346 1.00 82.62 97 GLU A N 1
ATOM 790 C CA . GLU A 1 97 ? -0.600 -3.114 17.709 1.00 82.62 97 GLU A CA 1
ATOM 791 C C . GLU A 1 97 ? -0.002 -4.080 18.739 1.00 82.62 97 GLU A C 1
ATOM 793 O O . GLU A 1 97 ? 0.710 -3.655 19.651 1.00 82.62 97 GLU A O 1
ATOM 798 N N . LYS A 1 98 ? -0.257 -5.384 18.584 1.00 83.25 98 LYS A N 1
ATOM 799 C CA . LYS A 1 98 ? 0.337 -6.412 19.436 1.00 83.25 98 LYS A CA 1
ATOM 800 C C . LYS A 1 98 ? 1.856 -6.468 19.261 1.00 83.25 98 LYS A C 1
ATOM 802 O O . LYS A 1 98 ? 2.561 -6.464 20.266 1.00 83.25 98 LYS A O 1
ATOM 807 N N . GLU A 1 99 ? 2.350 -6.463 18.029 1.00 83.94 99 GLU A N 1
ATOM 808 C CA . GLU A 1 99 ? 3.786 -6.416 17.731 1.00 83.94 99 GLU A CA 1
ATOM 809 C C . GLU A 1 99 ? 4.454 -5.160 18.318 1.00 83.94 99 GLU A C 1
ATOM 811 O O . GLU A 1 99 ? 5.434 -5.282 19.055 1.00 83.94 99 GLU A O 1
ATOM 816 N N . ASP A 1 100 ? 3.875 -3.971 18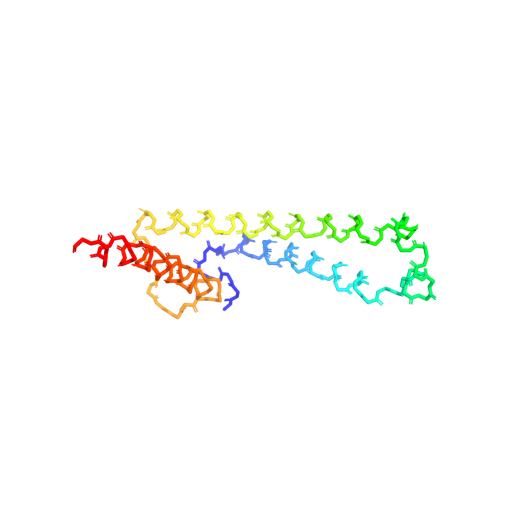.097 1.00 79.25 100 ASP A N 1
ATOM 817 C CA . ASP A 1 100 ? 4.360 -2.698 18.659 1.00 79.25 100 ASP A CA 1
ATOM 818 C C . ASP A 1 100 ? 4.446 -2.778 20.203 1.00 79.25 100 ASP A C 1
ATOM 820 O O . ASP A 1 100 ? 5.414 -2.318 20.821 1.00 79.25 100 ASP A O 1
ATOM 824 N N . SER A 1 101 ? 3.449 -3.403 20.846 1.00 75.44 101 SER A N 1
ATOM 825 C CA . SER A 1 101 ? 3.414 -3.585 22.302 1.00 75.44 101 SER A CA 1
ATOM 826 C C . SER A 1 101 ? 4.472 -4.570 22.816 1.00 75.44 101 SER A C 1
ATOM 828 O O . SER A 1 101 ? 5.116 -4.307 23.833 1.00 75.44 101 SER A O 1
ATOM 830 N N . GLU A 1 102 ? 4.705 -5.678 22.106 1.00 74.56 102 GLU A N 1
ATOM 831 C CA . GLU A 1 102 ? 5.715 -6.680 22.460 1.00 74.56 102 GLU A CA 1
ATOM 832 C C . GLU A 1 102 ? 7.133 -6.115 22.287 1.00 74.56 102 GLU A C 1
ATOM 834 O O . GLU A 1 102 ? 7.989 -6.298 23.159 1.00 74.56 102 GLU A O 1
ATOM 839 N N . MET A 1 103 ? 7.364 -5.338 21.223 1.00 67.56 103 MET A N 1
ATOM 840 C CA . MET A 1 103 ? 8.622 -4.630 20.990 1.00 67.56 103 MET A CA 1
ATOM 841 C C . MET A 1 103 ? 8.887 -3.593 22.089 1.00 67.56 103 MET A C 1
ATOM 843 O O . MET A 1 103 ? 9.980 -3.569 22.661 1.00 67.56 103 MET A O 1
ATOM 847 N N . SER A 1 104 ? 7.877 -2.798 22.463 1.00 67.81 104 SER A N 1
ATOM 848 C CA . SER A 1 104 ? 7.961 -1.844 23.578 1.00 67.81 104 SER A CA 1
ATOM 849 C C . SER A 1 104 ? 8.311 -2.529 24.906 1.00 67.81 104 SER A C 1
ATOM 851 O O . SER A 1 104 ? 9.180 -2.047 25.633 1.00 67.81 104 SER A O 1
ATOM 853 N N . MET A 1 105 ? 7.677 -3.665 25.219 1.00 60.12 105 MET A N 1
ATOM 854 C CA . MET A 1 105 ? 7.959 -4.433 26.439 1.00 60.12 105 MET A CA 1
ATOM 855 C C . MET A 1 105 ? 9.376 -5.030 26.439 1.00 60.12 105 MET A C 1
ATOM 857 O O . MET A 1 105 ? 10.031 -5.067 27.484 1.00 60.12 105 MET A O 1
ATOM 861 N N . SER A 1 106 ? 9.893 -5.449 25.277 1.00 62.03 106 SER A N 1
ATOM 862 C CA . SER A 1 106 ? 11.269 -5.952 25.150 1.00 62.03 106 SER A CA 1
ATOM 863 C C . SER A 1 106 ? 12.331 -4.886 25.462 1.00 62.03 106 SER A C 1
ATOM 865 O O . SER A 1 106 ? 13.299 -5.171 26.171 1.00 62.03 106 SER A O 1
ATOM 867 N N . HIS A 1 107 ? 12.116 -3.640 25.023 1.00 55.12 107 HIS A N 1
ATOM 868 C CA . HIS A 1 107 ? 13.031 -2.528 25.287 1.00 55.12 107 HIS A CA 1
ATOM 869 C C . HIS A 1 107 ? 13.026 -2.116 26.767 1.00 55.12 107 HIS A C 1
ATOM 871 O O . HIS A 1 107 ? 14.071 -1.759 27.310 1.00 55.12 107 HIS A O 1
ATOM 877 N N . THR A 1 108 ? 11.882 -2.220 27.451 1.00 57.03 108 THR A N 1
ATOM 878 C CA . THR A 1 108 ? 11.787 -1.963 28.897 1.00 57.03 108 THR A CA 1
ATOM 879 C C . THR A 1 108 ? 12.491 -3.044 29.728 1.00 57.03 108 THR A C 1
ATOM 881 O O . THR A 1 108 ? 13.161 -2.719 30.706 1.00 57.03 108 THR A O 1
ATOM 884 N N . ASN A 1 109 ? 12.427 -4.315 29.318 1.00 56.41 109 ASN A N 1
ATOM 885 C CA . ASN A 1 109 ? 13.070 -5.407 30.058 1.00 56.41 109 ASN A CA 1
ATOM 886 C C . ASN A 1 109 ? 14.600 -5.441 29.905 1.00 56.41 109 ASN A C 1
ATOM 888 O O . ASN A 1 109 ? 15.288 -5.874 30.824 1.00 56.41 109 ASN A O 1
ATOM 892 N N . GLN A 1 110 ? 15.161 -4.944 28.799 1.00 55.91 110 GLN A N 1
ATOM 893 C CA . GLN A 1 110 ? 16.620 -4.858 28.634 1.00 55.91 110 GLN A CA 1
ATOM 894 C C . GLN A 1 110 ? 17.264 -3.757 29.497 1.00 55.91 110 GLN A C 1
ATOM 896 O O . GLN A 1 110 ? 18.419 -3.896 29.894 1.00 55.91 110 GLN A O 1
ATOM 901 N N . GLY A 1 111 ? 16.525 -2.696 29.844 1.00 53.50 111 GLY A N 1
ATOM 902 C CA . GLY A 1 111 ? 17.004 -1.629 30.733 1.00 53.50 111 GLY A CA 1
ATOM 903 C C . GLY A 1 111 ? 16.984 -1.976 32.228 1.00 53.50 111 GLY A C 1
ATOM 904 O O . GLY A 1 111 ? 17.645 -1.302 33.013 1.00 53.50 111 GLY A O 1
ATOM 905 N N . LEU A 1 112 ? 16.254 -3.025 32.627 1.00 57.56 112 LEU A N 1
ATOM 906 C CA . LEU A 1 112 ? 16.089 -3.434 34.030 1.00 57.56 112 LEU A CA 1
ATOM 907 C C . LEU A 1 112 ? 17.008 -4.592 34.457 1.00 57.56 112 LEU A C 1
ATOM 909 O O . LEU A 1 112 ? 17.087 -4.884 35.642 1.00 57.56 112 LEU A O 1
ATOM 913 N N . ILE A 1 113 ? 17.716 -5.238 33.522 1.00 56.06 113 ILE A N 1
ATOM 914 C CA . ILE A 1 113 ? 18.622 -6.375 33.803 1.00 56.06 113 ILE A CA 1
ATOM 915 C C . ILE A 1 113 ? 20.088 -5.911 34.000 1.00 56.06 113 ILE A C 1
ATOM 917 O O . ILE A 1 113 ? 20.983 -6.723 34.208 1.00 56.06 113 ILE A O 1
ATOM 921 N N . LEU A 1 114 ? 20.357 -4.600 33.971 1.00 46.59 114 LEU A N 1
ATOM 922 C CA . LEU A 1 114 ? 21.709 -4.033 34.114 1.00 46.59 114 LEU A CA 1
ATOM 923 C C . LEU A 1 114 ? 21.945 -3.217 35.401 1.00 46.59 114 LEU A C 1
ATOM 925 O O . LEU A 1 114 ? 22.876 -2.413 35.433 1.00 46.59 114 LEU A O 1
ATOM 929 N N . TRP A 1 115 ? 21.167 -3.451 36.464 1.00 42.38 115 TRP A N 1
ATOM 930 C CA . TRP A 1 115 ? 21.451 -2.955 37.820 1.00 42.38 115 TRP A CA 1
ATOM 931 C C . TRP A 1 115 ? 21.180 -4.021 38.877 1.00 42.38 115 TRP A C 1
ATOM 933 O O . TRP A 1 115 ? 20.131 -4.694 38.771 1.00 42.38 115 TRP A O 1
#

Organism: Sesamum radiatum (NCBI:txid300843)

Sequence (115 aa):
MLWGGIVEGEEGRRVGDEFREVVIKLVDLIGKPNIADFFPILAWFDIQGVKKEMEGYVQSLDRIFEDVIVRYRKMLSRGIKKEGKKDFLQVLLELKEKEDSEMSMSHTNQGLILW

InterPro domains:
  IPR001128 Cytochrome P450 [PF00067] (18-109)
  IPR036396 Cytochrome P450 superfamily [G3DSA:1.10.630.10] (6-112)
  IPR036396 Cytochrome P450 superfamily [SSF48264] (15-106)

Foldseek 3Di:
DQQCPQADDPRVVVLVVQLVVLVVVLVCLVPDDDPCVVPVVCVVVCVVCSVVVNVVSVVSNVVSLVVSVVSVVVCVVVVNDPDDDDHPVRVVVVVVVVVVVVVVVVVVVVVPVPD

Radius of gyration: 20.29 Å; chains: 1; bounding box: 46×19×59 Å

Secondary structure (DSSP, 8-state):
--STTTS-HHHHHHHHHHHHHHHHHHHHHHHSPPHHHH-GGGGGGTTT-HHHHHHHHHHHHHHHHHHHHHHHHHHHHTT----SPPPHHHHHHHHHHHHHHHHHHHHHHHHHS--